Protein AF-A0AA41VGM5-F1 (afdb_monomer_lite)

Radius of gyration: 12.84 Å; chains: 1; bounding box: 30×31×30 Å

Sequence (52 aa):
VFGPKAQQRSIYDHAISPIVNEVLEGFNCTVFAYGQTGTGKTYTMEGGIKTK

Organism: Papaver nudicaule (NCBI:txid74823)

Structure (mmCIF, N/CA/C/O backbone):
data_AF-A0AA41VGM5-F1
#
_entry.id   AF-A0AA41VGM5-F1
#
loop_
_atom_site.group_PDB
_atom_site.id
_atom_site.type_symbol
_atom_site.label_atom_id
_atom_site.label_alt_id
_atom_site.label_comp_id
_atom_site.label_asym_id
_atom_site.label_entity_id
_atom_site.label_seq_id
_atom_site.pdbx_PDB_ins_code
_atom_site.Cartn_x
_atom_site.Cartn_y
_atom_site.Cartn_z
_atom_site.occupancy
_atom_site.B_iso_or_equiv
_atom_site.auth_seq_id
_atom_site.auth_comp_id
_atom_site.auth_asym_id
_atom_site.auth_atom_id
_atom_site.pdbx_PDB_model_num
ATOM 1 N N . VAL A 1 1 ? -0.259 -13.897 -2.869 1.00 87.31 1 VAL A N 1
ATOM 2 C CA . VAL A 1 1 ? 1.007 -13.619 -3.594 1.00 87.31 1 VAL A CA 1
ATOM 3 C C . VAL A 1 1 ? 0.656 -13.035 -4.951 1.00 87.31 1 VAL A C 1
ATOM 5 O O . VAL A 1 1 ? -0.182 -13.614 -5.629 1.00 87.31 1 VAL A O 1
ATOM 8 N N . PHE A 1 2 ? 1.231 -11.888 -5.317 1.00 92.69 2 PHE A N 1
ATOM 9 C CA . PHE A 1 2 ? 0.940 -11.194 -6.577 1.00 92.69 2 PHE A CA 1
ATOM 10 C C . PHE A 1 2 ? 2.009 -11.518 -7.625 1.00 92.69 2 PHE A C 1
ATOM 12 O O . PHE A 1 2 ? 3.198 -11.525 -7.315 1.00 92.69 2 PHE A O 1
ATOM 19 N N . GLY A 1 3 ? 1.589 -11.814 -8.856 1.00 94.62 3 GLY A N 1
ATOM 20 C CA . GLY A 1 3 ? 2.508 -12.065 -9.968 1.00 94.62 3 GLY A CA 1
ATOM 21 C C . GLY A 1 3 ? 3.056 -10.771 -10.590 1.00 94.62 3 GLY A C 1
ATOM 22 O O . GLY A 1 3 ? 2.530 -9.691 -10.329 1.00 94.62 3 GLY A O 1
ATOM 23 N N . PRO A 1 4 ? 4.046 -10.860 -11.495 1.00 91.50 4 PRO A N 1
ATOM 24 C CA . PRO A 1 4 ? 4.686 -9.692 -12.115 1.00 91.50 4 PRO A CA 1
ATOM 25 C C . PRO A 1 4 ? 3.751 -8.852 -13.002 1.00 91.50 4 PRO A C 1
ATOM 27 O O . PRO A 1 4 ? 4.078 -7.723 -13.345 1.00 91.50 4 PRO A O 1
ATOM 30 N N . LYS A 1 5 ? 2.589 -9.395 -13.386 1.00 94.31 5 LYS A N 1
ATOM 31 C CA . LYS A 1 5 ? 1.549 -8.690 -14.155 1.00 94.31 5 LYS A CA 1
ATOM 32 C C . LYS A 1 5 ? 0.484 -8.028 -13.272 1.00 94.31 5 LYS A C 1
ATOM 34 O O . LYS A 1 5 ? -0.469 -7.464 -13.805 1.00 94.31 5 LYS A O 1
ATOM 39 N N . ALA A 1 6 ? 0.592 -8.148 -11.947 1.00 94.25 6 ALA A N 1
ATOM 40 C CA . ALA A 1 6 ? -0.360 -7.529 -11.037 1.00 94.25 6 ALA A CA 1
ATOM 41 C C . ALA A 1 6 ? -0.312 -6.006 -11.180 1.00 94.25 6 ALA A C 1
ATOM 43 O O . ALA A 1 6 ? 0.755 -5.404 -11.277 1.00 94.25 6 ALA A O 1
ATOM 44 N N . GLN A 1 7 ? -1.487 -5.386 -11.194 1.00 94.44 7 GLN A N 1
ATOM 45 C CA . GLN A 1 7 ? -1.606 -3.937 -11.282 1.00 94.44 7 GLN A CA 1
ATOM 46 C C . GLN A 1 7 ? -1.716 -3.326 -9.889 1.00 94.44 7 GLN A C 1
ATOM 48 O O . GLN A 1 7 ? -2.302 -3.935 -8.990 1.00 94.44 7 GLN A O 1
ATOM 53 N N . GLN A 1 8 ? -1.254 -2.082 -9.741 1.00 93.69 8 GLN A N 1
ATOM 54 C CA . GLN A 1 8 ? -1.369 -1.306 -8.499 1.00 93.69 8 GLN A CA 1
ATOM 55 C C . GLN A 1 8 ? -2.783 -1.360 -7.912 1.00 93.69 8 GLN A C 1
ATOM 57 O O . GLN A 1 8 ? -2.954 -1.594 -6.719 1.00 93.69 8 GLN A O 1
ATOM 62 N N . ARG A 1 9 ? -3.804 -1.226 -8.770 1.00 95.12 9 ARG A N 1
ATOM 63 C CA . ARG A 1 9 ? -5.201 -1.278 -8.340 1.00 95.12 9 ARG A CA 1
ATOM 64 C C . ARG A 1 9 ? -5.570 -2.627 -7.723 1.00 95.12 9 ARG A C 1
ATOM 66 O O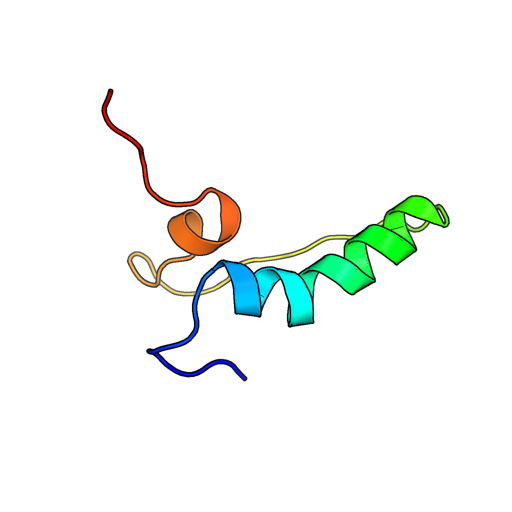 . ARG A 1 9 ? -6.101 -2.658 -6.624 1.00 95.12 9 ARG A O 1
ATOM 73 N N . SER A 1 10 ? -5.211 -3.730 -8.383 1.00 96.06 10 SER A N 1
ATOM 74 C CA . SER A 1 10 ? -5.476 -5.074 -7.857 1.00 96.06 10 SER A CA 1
ATOM 75 C C . SER A 1 10 ? -4.776 -5.333 -6.521 1.00 96.06 10 SER A C 1
ATOM 77 O O . SER A 1 10 ? -5.373 -5.946 -5.643 1.00 96.06 10 SER A O 1
ATOM 79 N N . ILE A 1 11 ? -3.547 -4.836 -6.342 1.00 95.19 11 ILE A N 1
ATOM 80 C CA . ILE A 1 11 ? -2.806 -4.972 -5.082 1.00 95.19 11 ILE A CA 1
ATOM 81 C C . ILE A 1 11 ? -3.520 -4.198 -3.971 1.00 95.19 11 ILE A C 1
ATOM 83 O O . ILE A 1 11 ? -3.754 -4.753 -2.900 1.00 95.19 11 ILE A O 1
ATOM 87 N N . TYR A 1 12 ? -3.922 -2.953 -4.241 1.00 95.94 12 TYR A N 1
ATOM 88 C CA . TYR A 1 12 ? -4.677 -2.137 -3.293 1.00 95.94 12 TYR A CA 1
ATOM 89 C C . TYR A 1 12 ? -5.997 -2.805 -2.889 1.00 95.94 12 TYR A C 1
ATOM 91 O O . TYR A 1 12 ? -6.243 -2.989 -1.699 1.00 95.94 12 TYR A O 1
ATOM 99 N N . ASP A 1 13 ? -6.808 -3.223 -3.864 1.00 97.00 13 ASP A N 1
ATOM 100 C CA . ASP A 1 13 ? -8.136 -3.790 -3.609 1.00 97.00 13 ASP A CA 1
ATOM 101 C C . ASP A 1 13 ? -8.062 -5.073 -2.764 1.00 97.00 13 ASP A C 1
ATOM 103 O O . ASP A 1 13 ? -8.877 -5.266 -1.866 1.00 97.00 13 ASP A O 1
ATOM 107 N N . HIS A 1 14 ? -7.064 -5.932 -3.005 1.00 95.69 14 HIS A N 1
ATOM 108 C CA . HIS A 1 14 ? -6.958 -7.223 -2.316 1.00 95.69 14 HIS A CA 1
ATOM 109 C C . HIS A 1 14 ? -6.199 -7.156 -0.986 1.00 95.69 14 HIS A C 1
ATOM 111 O O . HIS A 1 14 ? -6.514 -7.925 -0.083 1.00 95.69 14 HIS A O 1
ATOM 117 N N . ALA A 1 15 ? -5.175 -6.305 -0.869 1.00 94.56 15 ALA A N 1
ATOM 118 C CA . ALA A 1 15 ? -4.288 -6.301 0.299 1.00 94.56 15 ALA A CA 1
ATOM 119 C C . ALA A 1 15 ? -4.486 -5.099 1.229 1.00 94.56 15 ALA A C 1
ATOM 121 O O . ALA A 1 15 ? -4.221 -5.220 2.419 1.00 94.56 15 ALA A O 1
ATOM 122 N N . ILE A 1 16 ? -4.918 -3.946 0.708 1.00 96.75 16 ILE A N 1
ATOM 123 C CA . ILE A 1 16 ? -4.940 -2.683 1.464 1.00 96.75 16 ILE A CA 1
ATOM 124 C C . ILE A 1 16 ? -6.364 -2.260 1.816 1.00 96.75 16 ILE A C 1
ATOM 126 O O . ILE A 1 16 ? -6.599 -1.809 2.932 1.00 96.75 16 ILE A O 1
ATOM 130 N N . SER A 1 17 ? -7.329 -2.436 0.909 1.00 97.81 17 SER A N 1
ATOM 131 C CA . SER A 1 17 ? -8.723 -2.040 1.152 1.00 97.81 17 SER A CA 1
ATOM 132 C C . SER A 1 17 ? -9.331 -2.639 2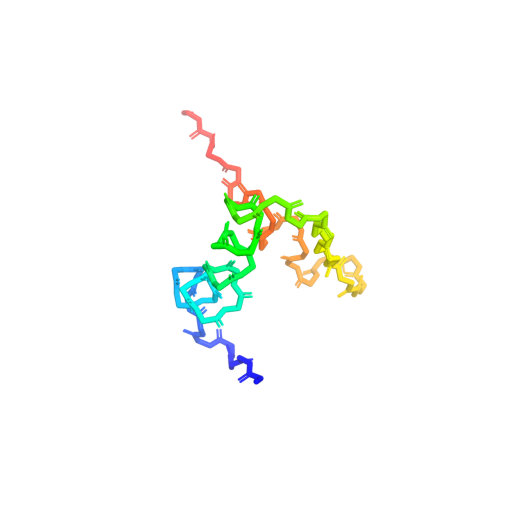.433 1.00 97.81 17 SER A C 1
ATOM 134 O O . SER A 1 17 ? -10.018 -1.893 3.127 1.00 97.81 17 SER A O 1
ATOM 136 N N . PRO A 1 18 ? -9.090 -3.916 2.802 1.00 97.75 18 PRO A N 1
ATOM 137 C CA . PRO A 1 18 ? -9.598 -4.458 4.066 1.00 97.75 18 PRO A CA 1
ATOM 138 C C . PRO A 1 18 ? -8.996 -3.765 5.294 1.00 97.75 18 PRO A C 1
ATOM 140 O O . PRO A 1 18 ? -9.715 -3.439 6.229 1.00 97.75 18 PRO A O 1
ATOM 143 N N . ILE A 1 19 ? -7.698 -3.452 5.247 1.00 97.88 19 ILE A N 1
ATOM 144 C CA . ILE A 1 19 ? -6.985 -2.753 6.324 1.00 97.88 19 ILE A CA 1
ATOM 145 C C . ILE A 1 19 ? -7.549 -1.340 6.503 1.00 97.88 19 ILE A C 1
ATOM 147 O O . ILE A 1 19 ? -7.708 -0.866 7.620 1.00 97.88 19 ILE A O 1
ATOM 151 N N . VAL A 1 20 ? -7.898 -0.660 5.407 1.00 97.31 20 VAL A N 1
ATOM 152 C CA . VAL A 1 20 ? -8.550 0.657 5.481 1.00 97.31 20 VAL A CA 1
ATOM 153 C C . VAL A 1 20 ? -9.893 0.564 6.207 1.00 97.31 20 VAL A C 1
ATOM 155 O O . VAL A 1 20 ? -10.201 1.447 7.000 1.00 97.31 20 VAL A O 1
ATOM 158 N N . ASN A 1 21 ? -10.670 -0.501 5.991 1.00 97.75 21 ASN A N 1
ATOM 159 C CA . ASN A 1 21 ? -11.922 -0.699 6.724 1.00 97.75 21 ASN A CA 1
ATOM 160 C C . ASN A 1 21 ? -11.671 -0.884 8.229 1.00 97.75 21 ASN A C 1
ATOM 162 O O . ASN A 1 21 ? -12.353 -0.249 9.024 1.00 97.75 21 ASN A O 1
ATOM 166 N N . GLU A 1 22 ? -10.651 -1.655 8.623 1.00 98.12 22 GLU A N 1
ATOM 167 C CA . GLU A 1 22 ? -10.257 -1.797 10.036 1.00 98.12 22 GLU A CA 1
ATOM 168 C C . GLU A 1 22 ? -9.848 -0.446 10.653 1.00 98.12 22 GLU A C 1
ATOM 170 O O . GLU A 1 22 ? -10.240 -0.118 11.773 1.00 98.12 22 GLU A O 1
ATOM 175 N N . VAL A 1 23 ? -9.125 0.397 9.906 1.00 97.94 23 VAL A N 1
ATOM 176 C CA . VAL A 1 23 ? -8.802 1.762 10.358 1.00 97.94 23 VAL A CA 1
ATOM 177 C C . VAL A 1 23 ? -10.073 2.577 10.613 1.00 97.94 23 VAL A C 1
ATOM 179 O O . VAL A 1 23 ? -10.153 3.294 11.612 1.00 97.94 23 VAL A O 1
ATOM 182 N N . LEU A 1 24 ? -11.083 2.462 9.744 1.00 97.75 24 LEU A N 1
ATOM 183 C CA . LEU A 1 24 ? -12.370 3.151 9.913 1.00 97.75 24 LEU A CA 1
ATOM 184 C C . LEU A 1 24 ? -13.180 2.620 11.107 1.00 97.75 24 LEU A C 1
ATOM 186 O O . LEU A 1 24 ? -13.969 3.368 11.681 1.00 97.75 24 LEU A O 1
ATOM 190 N N . GLU A 1 25 ? -12.958 1.370 11.510 1.00 98.25 25 GLU A N 1
ATOM 191 C CA . GLU A 1 25 ? -13.527 0.767 12.724 1.00 98.25 25 GLU A CA 1
ATOM 192 C C . GLU A 1 25 ? -12.782 1.175 14.011 1.00 98.25 25 GLU A C 1
ATOM 194 O O . GLU A 1 25 ? -13.209 0.834 15.114 1.00 98.25 25 GLU A O 1
ATOM 199 N N . GLY A 1 26 ? -11.704 1.957 13.891 1.00 98.06 26 GLY A N 1
ATOM 200 C CA . GLY A 1 26 ? -10.941 2.492 15.019 1.00 98.06 26 GLY A CA 1
ATOM 201 C C . GLY A 1 26 ? -9.710 1.668 15.400 1.00 98.06 26 GLY A C 1
ATOM 202 O O . GLY A 1 26 ? -9.145 1.891 16.474 1.00 98.06 26 GLY A O 1
ATOM 203 N N . PHE A 1 27 ? -9.270 0.738 14.548 1.00 98.44 27 PHE A N 1
ATOM 204 C CA . PHE A 1 27 ? -8.030 -0.007 14.762 1.00 98.44 27 PHE A CA 1
ATOM 205 C C . PHE A 1 27 ? -6.802 0.761 14.257 1.00 98.44 27 PHE A C 1
ATOM 207 O O . PHE A 1 27 ? -6.822 1.440 13.232 1.00 98.44 27 PHE A O 1
ATOM 214 N N . ASN A 1 28 ? -5.685 0.612 14.971 1.00 97.62 28 ASN A N 1
ATOM 215 C CA . ASN A 1 28 ? -4.393 1.107 14.506 1.00 97.62 28 ASN A CA 1
ATOM 216 C C . ASN A 1 28 ? -3.771 0.081 13.557 1.00 97.62 28 ASN A C 1
ATOM 218 O O . ASN A 1 28 ? -3.409 -1.016 13.984 1.00 97.62 28 ASN A O 1
ATOM 222 N N . CYS A 1 29 ? -3.590 0.459 12.295 1.00 96.81 29 CYS A N 1
ATOM 223 C CA . CYS A 1 29 ? -3.013 -0.412 11.277 1.00 96.81 29 CYS A CA 1
ATOM 224 C C . CYS A 1 29 ? -1.688 0.150 10.750 1.00 96.81 29 CYS A C 1
ATOM 226 O O . CYS A 1 29 ? -1.545 1.355 10.544 1.00 96.81 29 CYS A O 1
ATOM 228 N N . THR A 1 30 ? -0.738 -0.741 10.462 1.00 95.94 30 THR A N 1
ATOM 229 C CA . THR A 1 30 ? 0.573 -0.385 9.903 1.00 95.94 30 THR A CA 1
ATOM 230 C C . THR A 1 30 ? 0.906 -1.311 8.742 1.00 95.94 30 THR A C 1
ATOM 232 O O . THR A 1 30 ? 0.877 -2.531 8.889 1.00 95.94 30 THR A O 1
ATOM 235 N N . VAL A 1 31 ? 1.263 -0.737 7.592 1.00 95.19 31 VAL A N 1
ATOM 236 C CA . VAL A 1 31 ? 1.665 -1.481 6.389 1.00 95.19 31 VAL A CA 1
ATOM 237 C C . VAL A 1 31 ? 3.138 -1.219 6.099 1.00 95.19 31 VAL A C 1
ATOM 239 O O . VAL A 1 31 ? 3.564 -0.070 6.002 1.00 95.19 31 VAL A O 1
ATOM 242 N N . PHE A 1 32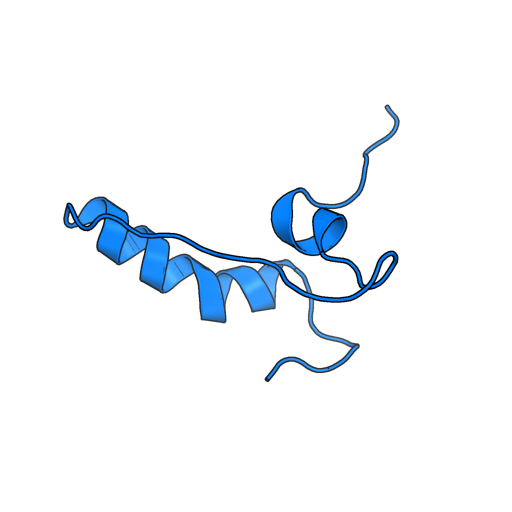 ? 3.913 -2.290 5.919 1.00 96.19 32 PHE A N 1
ATOM 243 C CA . PHE A 1 32 ? 5.329 -2.215 5.566 1.00 96.19 32 PHE A CA 1
ATOM 244 C C . PHE A 1 32 ? 5.572 -2.727 4.148 1.00 96.19 32 PHE A C 1
ATOM 246 O O . PHE A 1 32 ? 5.167 -3.833 3.793 1.00 96.19 32 PHE A O 1
ATOM 253 N N . ALA A 1 33 ? 6.317 -1.954 3.360 1.00 95.31 33 ALA A N 1
ATOM 254 C CA . ALA A 1 33 ? 6.914 -2.423 2.116 1.00 95.31 33 ALA A CA 1
ATOM 255 C C . ALA A 1 33 ? 8.385 -2.783 2.367 1.00 95.31 33 ALA A C 1
ATOM 257 O O . ALA A 1 33 ? 9.185 -1.925 2.738 1.00 95.31 33 ALA A O 1
ATOM 258 N N . TYR A 1 34 ? 8.756 -4.044 2.141 1.00 96.31 34 TYR A N 1
ATOM 259 C CA . TYR A 1 34 ? 10.107 -4.556 2.384 1.00 96.31 34 TYR A CA 1
ATOM 260 C C . TYR A 1 34 ? 10.699 -5.222 1.134 1.00 96.31 34 TYR A C 1
ATOM 262 O O . TYR A 1 34 ? 9.980 -5.769 0.302 1.00 96.31 34 TYR A O 1
ATOM 270 N N . GLY A 1 35 ? 12.023 -5.147 0.991 1.00 95.50 35 GLY A N 1
ATOM 271 C CA . GLY A 1 35 ? 12.778 -5.668 -0.152 1.00 95.50 35 GLY A CA 1
ATOM 272 C C . GLY A 1 35 ? 14.001 -4.809 -0.485 1.00 95.50 35 GLY A C 1
ATOM 273 O O . GLY A 1 35 ? 14.129 -3.682 0.000 1.00 95.50 35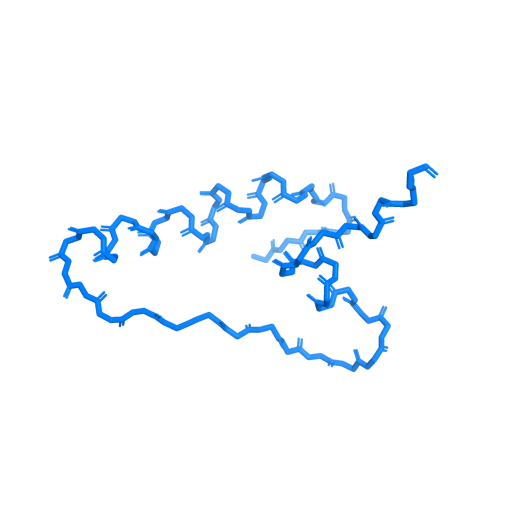 GLY A O 1
ATOM 274 N N . GLN A 1 36 ? 14.904 -5.312 -1.329 1.00 97.19 36 GLN A N 1
ATOM 275 C CA . GLN A 1 36 ? 16.105 -4.576 -1.754 1.00 97.19 36 GLN A CA 1
ATOM 276 C C . GLN A 1 36 ? 15.766 -3.310 -2.569 1.00 97.19 36 GLN A C 1
ATOM 278 O O . GLN A 1 36 ? 14.640 -3.112 -3.032 1.00 97.19 36 GLN A O 1
ATOM 283 N N . THR A 1 37 ? 16.719 -2.396 -2.736 1.00 95.38 37 THR A N 1
ATOM 284 C CA . THR A 1 37 ? 16.537 -1.202 -3.580 1.00 95.38 37 THR A CA 1
ATOM 285 C C . THR A 1 37 ? 16.190 -1.592 -5.022 1.00 95.38 37 THR A C 1
ATOM 287 O O . THR A 1 37 ? 16.692 -2.583 -5.542 1.00 95.38 37 THR A O 1
ATOM 290 N N . GLY A 1 38 ? 15.289 -0.835 -5.657 1.00 92.44 38 GLY A N 1
ATOM 291 C CA . GLY A 1 38 ? 14.840 -1.098 -7.029 1.00 92.44 38 GLY A CA 1
ATOM 292 C C . GLY A 1 38 ? 13.711 -2.127 -7.183 1.00 92.44 38 GLY A C 1
ATOM 293 O O . GLY A 1 38 ? 13.226 -2.302 -8.292 1.00 92.44 38 GLY A O 1
ATOM 294 N N . THR A 1 39 ? 13.216 -2.762 -6.110 1.00 93.25 39 THR A N 1
ATOM 295 C CA . THR A 1 39 ? 12.117 -3.759 -6.200 1.00 93.25 39 THR A CA 1
ATOM 296 C C . THR A 1 39 ? 10.707 -3.175 -6.131 1.00 93.25 39 THR A C 1
ATOM 298 O O . THR A 1 39 ? 9.750 -3.892 -5.859 1.00 93.25 39 THR A O 1
ATOM 301 N N . GLY A 1 40 ? 10.558 -1.865 -6.328 1.00 92.75 40 GLY A N 1
ATOM 302 C CA . GLY A 1 40 ? 9.237 -1.243 -6.402 1.00 92.75 40 GLY A CA 1
ATOM 303 C C . GLY A 1 40 ? 8.558 -0.950 -5.060 1.00 92.75 40 GLY A C 1
ATOM 304 O O . GLY A 1 40 ? 7.360 -0.704 -5.063 1.00 92.75 40 GLY A O 1
ATOM 305 N N . LYS A 1 41 ? 9.281 -0.904 -3.927 1.00 95.12 41 LYS A N 1
ATOM 306 C CA . LYS A 1 41 ? 8.720 -0.456 -2.628 1.00 95.12 41 LYS A CA 1
ATOM 307 C C . LYS A 1 41 ? 8.071 0.933 -2.722 1.00 95.12 41 LYS A C 1
ATOM 309 O O . LYS A 1 41 ? 6.881 1.067 -2.468 1.00 95.12 41 LYS A O 1
ATOM 314 N N . THR A 1 42 ? 8.840 1.941 -3.152 1.00 93.44 42 THR A N 1
ATOM 315 C CA . THR A 1 42 ? 8.362 3.323 -3.347 1.00 93.44 42 THR A CA 1
ATOM 316 C C . THR A 1 42 ? 7.235 3.372 -4.371 1.00 93.44 42 THR A C 1
ATOM 318 O O . THR A 1 42 ? 6.201 3.967 -4.116 1.00 93.44 42 THR A O 1
ATOM 321 N N . TYR A 1 43 ? 7.383 2.650 -5.485 1.00 93.88 43 TYR A N 1
ATOM 322 C CA . TYR A 1 43 ? 6.341 2.562 -6.506 1.00 93.88 43 TYR A CA 1
ATOM 323 C C . TYR A 1 43 ? 5.032 1.963 -5.969 1.00 93.88 43 TYR A C 1
ATOM 325 O O . TYR A 1 43 ? 3.955 2.432 -6.314 1.00 93.88 43 TYR A O 1
ATOM 333 N N . THR A 1 44 ? 5.109 0.952 -5.100 1.00 94.50 44 THR A N 1
ATOM 334 C CA . THR A 1 44 ? 3.932 0.313 -4.496 1.00 94.50 44 THR A CA 1
ATOM 335 C C . THR A 1 44 ? 3.237 1.255 -3.511 1.00 94.50 44 THR A C 1
ATOM 337 O O . THR A 1 44 ? 2.015 1.345 -3.547 1.00 94.50 44 THR A O 1
ATOM 340 N N . MET A 1 45 ? 4.002 1.967 -2.674 1.00 93.94 45 MET A N 1
ATOM 341 C CA . MET A 1 45 ? 3.473 2.839 -1.612 1.00 93.94 45 MET A CA 1
ATOM 342 C C . MET A 1 45 ? 2.997 4.208 -2.115 1.00 93.94 45 MET A C 1
ATOM 344 O O . MET A 1 45 ? 1.976 4.706 -1.656 1.00 93.94 45 MET A O 1
ATOM 348 N N . GLU A 1 46 ? 3.728 4.820 -3.045 1.00 91.06 46 GLU A N 1
ATOM 349 C CA . GLU A 1 46 ? 3.512 6.211 -3.477 1.00 91.06 46 GLU A CA 1
ATOM 350 C C . GLU A 1 46 ? 3.114 6.320 -4.959 1.00 91.06 46 GLU A C 1
ATOM 352 O O . GLU A 1 46 ? 2.654 7.367 -5.413 1.00 91.06 46 GLU A O 1
ATOM 357 N N . GLY A 1 47 ? 3.245 5.236 -5.728 1.00 89.44 47 GLY A N 1
ATOM 358 C CA . GLY A 1 47 ? 3.029 5.237 -7.173 1.00 89.44 47 GLY A CA 1
ATOM 359 C C . GLY A 1 47 ? 4.253 5.696 -7.971 1.00 89.44 47 GLY A C 1
ATOM 360 O O . GLY A 1 47 ? 5.369 5.818 -7.468 1.00 89.44 47 GLY A O 1
ATOM 361 N N . GLY A 1 48 ? 4.052 5.916 -9.272 1.00 85.12 48 GLY A N 1
ATOM 362 C CA . GLY A 1 48 ? 5.082 6.478 -10.146 1.00 85.12 48 GLY A CA 1
ATOM 363 C C . GLY A 1 48 ? 5.192 7.993 -9.981 1.00 85.12 48 GLY A C 1
ATOM 364 O O . GLY A 1 48 ? 4.171 8.679 -9.931 1.00 85.12 48 GLY A O 1
ATOM 365 N N . ILE A 1 49 ? 6.423 8.515 -9.964 1.00 76.94 49 ILE A N 1
ATOM 366 C CA . ILE A 1 49 ? 6.687 9.958 -10.005 1.00 76.94 49 ILE A CA 1
ATOM 367 C C . ILE A 1 49 ? 6.099 10.498 -11.311 1.00 76.94 49 ILE A C 1
ATOM 369 O O . ILE A 1 49 ? 6.606 10.217 -12.397 1.00 76.94 49 ILE A O 1
ATOM 373 N N . LYS A 1 50 ? 5.002 11.250 -11.215 1.00 69.38 50 LYS A N 1
ATOM 374 C CA . LYS A 1 50 ? 4.462 11.981 -12.358 1.00 69.38 50 LYS A CA 1
ATOM 375 C C . LYS A 1 50 ? 5.279 13.254 -12.523 1.00 69.38 50 LYS A C 1
ATOM 377 O O . LYS A 1 50 ? 5.100 14.203 -11.763 1.00 69.38 50 LYS A O 1
ATOM 382 N N . THR A 1 51 ? 6.167 13.277 -13.508 1.00 60.66 51 THR A N 1
ATOM 383 C CA . THR A 1 51 ? 6.688 14.544 -14.022 1.00 60.66 51 THR A CA 1
ATOM 384 C C . THR A 1 51 ? 5.514 15.268 -14.677 1.00 60.66 51 THR A C 1
ATOM 386 O O . THR A 1 51 ? 4.816 14.671 -15.499 1.00 60.66 51 THR A O 1
ATOM 389 N N . LYS A 1 52 ? 5.233 16.495 -14.229 1.00 54.66 52 LYS A N 1
ATOM 390 C CA . LYS A 1 52 ? 4.294 17.383 -14.923 1.00 54.66 52 LYS A CA 1
ATOM 391 C C . LYS A 1 52 ? 4.805 17.711 -16.319 1.00 54.66 52 LYS A C 1
ATOM 393 O O . LYS A 1 52 ? 6.043 17.817 -16.461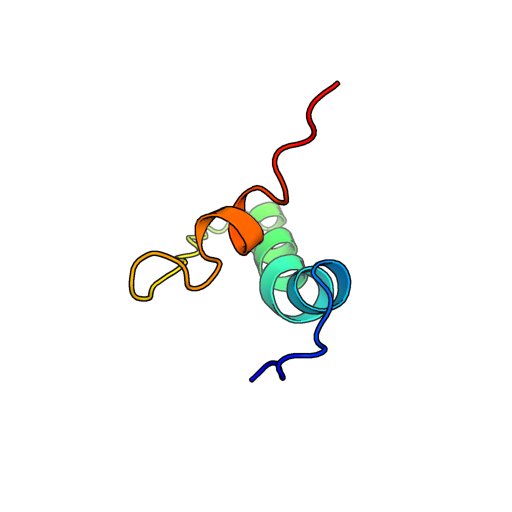 1.00 54.66 52 LYS A O 1
#

Secondary structure (DSSP, 8-state):
---TT--HHHHIIIIIHHHHHHHHTT--------SSTTSSHHHHHH------

pLDDT: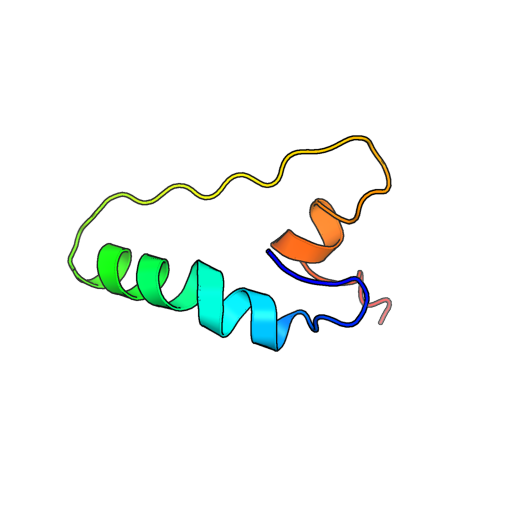 mean 92.77, std 8.66, range [54.66, 98.44]

InterPro domains:
  IPR001752 Kinesin motor domain [PF00225] (1-48)
  IPR001752 Kinesin motor domain [PS50067] (1-52)
  IPR027417 P-loop containing nucleoside triphosphate hydrolase [SSF52540] (1-48)
  IPR036961 Kinesin motor domain superfamily [G3DSA:3.40.850.10] (1-52)
  IPR047149 Kinesin-like protein KIF11-like [PTHR47970] (1-51)

Foldseek 3Di:
DDDPPDDLVNCCVPPPVVVVVVVVVVDDDDDDDDDDPPPCSCCSPPNDPDDD